Protein AF-V7C0U7-F1 (afdb_monomer_lite)

Structure (mmCIF, N/CA/C/O backbone):
data_AF-V7C0U7-F1
#
_entry.id   AF-V7C0U7-F1
#
loop_
_atom_site.group_PDB
_atom_site.id
_atom_site.type_symbol
_atom_site.label_atom_id
_atom_site.label_alt_id
_atom_site.label_comp_id
_atom_site.label_asym_id
_atom_site.label_entity_id
_atom_site.label_seq_id
_atom_site.pdbx_PDB_ins_code
_atom_site.Cartn_x
_atom_site.Cartn_y
_atom_site.Cartn_z
_atom_site.occupancy
_atom_site.B_iso_or_equiv
_atom_site.auth_seq_id
_atom_site.auth_comp_id
_atom_site.auth_asym_id
_atom_site.auth_atom_id
_atom_site.pdbx_PDB_model_num
ATOM 1 N N . LEU A 1 1 ? -16.381 -4.788 16.187 1.00 82.56 1 LEU A N 1
ATOM 2 C CA . LEU A 1 1 ? -15.088 -4.096 15.973 1.00 82.56 1 LEU A CA 1
ATOM 3 C C . LEU A 1 1 ? -14.018 -5.020 15.397 1.00 82.56 1 LEU A C 1
ATOM 5 O O . LEU A 1 1 ? -13.468 -4.674 14.367 1.00 82.56 1 LEU A O 1
ATOM 9 N N . PHE A 1 2 ? -13.792 -6.204 15.983 1.00 90.50 2 PHE A N 1
ATOM 10 C CA . PHE A 1 2 ? -12.786 -7.174 15.517 1.00 90.50 2 PHE A CA 1
ATOM 11 C C . PHE A 1 2 ? -12.774 -7.402 13.994 1.00 90.50 2 PHE A C 1
ATOM 13 O O . PHE A 1 2 ? -11.751 -7.190 13.354 1.00 90.50 2 PHE A O 1
ATOM 20 N N . PHE A 1 3 ? -13.922 -7.743 13.397 1.00 93.62 3 PHE A N 1
ATOM 21 C CA . PHE A 1 3 ? -14.014 -7.962 11.949 1.00 93.62 3 PHE A CA 1
ATOM 22 C C . PHE A 1 3 ? -13.660 -6.717 11.126 1.00 93.62 3 PHE A C 1
ATOM 24 O O . PHE A 1 3 ? -12.985 -6.830 10.113 1.00 93.62 3 PHE A O 1
ATOM 31 N N . VAL A 1 4 ? -14.059 -5.523 11.576 1.00 93.81 4 VAL A N 1
ATOM 32 C CA . VAL A 1 4 ? -13.746 -4.258 10.887 1.00 93.81 4 VAL A CA 1
ATOM 33 C C . 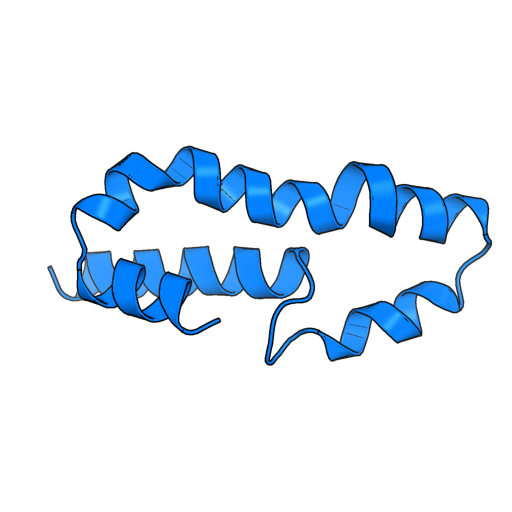VAL A 1 4 ? -12.244 -3.985 10.925 1.00 93.81 4 VAL A C 1
ATOM 35 O O . VAL A 1 4 ? -11.666 -3.654 9.895 1.00 93.81 4 VAL A O 1
ATOM 38 N N . THR A 1 5 ? -11.598 -4.190 12.076 1.00 94.38 5 THR A N 1
ATOM 39 C CA . THR A 1 5 ? -10.139 -4.080 12.203 1.00 94.38 5 THR A CA 1
ATOM 40 C C . THR A 1 5 ? -9.424 -5.090 11.307 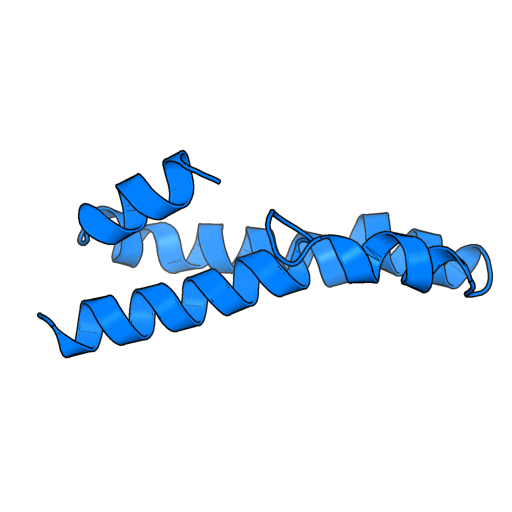1.00 94.38 5 THR A C 1
ATOM 42 O O . THR A 1 5 ? -8.467 -4.727 10.631 1.00 94.38 5 THR A O 1
ATOM 45 N N . LEU A 1 6 ? -9.911 -6.334 11.246 1.00 95.56 6 LEU A N 1
ATOM 46 C CA . LEU A 1 6 ? -9.347 -7.364 10.374 1.00 95.56 6 LEU A CA 1
ATOM 47 C C . LEU A 1 6 ? -9.445 -6.967 8.893 1.00 95.56 6 LEU A C 1
ATOM 49 O O . LEU A 1 6 ? -8.448 -7.027 8.180 1.00 95.56 6 LEU A O 1
ATOM 53 N N . PHE A 1 7 ? -10.611 -6.503 8.434 1.00 96.00 7 PHE A N 1
ATOM 54 C CA . PHE A 1 7 ? -10.775 -6.024 7.058 1.00 96.00 7 PHE A CA 1
ATOM 55 C C . PHE A 1 7 ? -9.908 -4.797 6.761 1.00 96.00 7 PHE A C 1
ATOM 57 O O . PHE A 1 7 ? -9.292 -4.735 5.700 1.00 96.00 7 PHE A O 1
ATOM 64 N N . ALA A 1 8 ? -9.805 -3.848 7.695 1.00 96.00 8 ALA A N 1
ATOM 65 C CA . ALA A 1 8 ? -8.939 -2.681 7.555 1.00 96.00 8 ALA A CA 1
ATOM 66 C C . ALA A 1 8 ? -7.458 -3.074 7.423 1.00 96.00 8 ALA A C 1
ATOM 68 O O . ALA A 1 8 ? -6.747 -2.507 6.595 1.00 96.00 8 ALA A O 1
ATOM 69 N N . LEU A 1 9 ? -7.014 -4.080 8.183 1.00 95.75 9 LEU A N 1
ATOM 70 C CA . LEU A 1 9 ? -5.655 -4.614 8.107 1.00 95.75 9 LEU A CA 1
ATOM 71 C C . LEU A 1 9 ? -5.393 -5.304 6.765 1.00 95.75 9 LEU A C 1
ATOM 73 O O . LEU A 1 9 ? -4.348 -5.081 6.162 1.00 95.75 9 LEU A O 1
ATOM 77 N N . LEU A 1 10 ? -6.346 -6.094 6.263 1.00 95.75 10 LEU A N 1
ATOM 78 C CA . LEU A 1 10 ? -6.237 -6.733 4.947 1.00 95.75 10 LEU A CA 1
ATOM 79 C C . LEU A 1 10 ? -6.192 -5.700 3.809 1.00 95.75 10 LEU A C 1
ATOM 81 O O . LEU A 1 10 ? -5.379 -5.831 2.894 1.00 95.75 10 LEU A O 1
ATOM 85 N N . LEU A 1 11 ? -7.013 -4.647 3.882 1.00 96.00 11 LEU A N 1
ATOM 86 C CA . LEU A 1 11 ? -6.979 -3.538 2.922 1.00 96.00 11 LEU A CA 1
ATOM 87 C C . LEU A 1 11 ? -5.632 -2.808 2.959 1.00 96.00 11 LEU A C 1
ATOM 89 O O . LEU A 1 11 ? -5.050 -2.543 1.907 1.00 96.00 11 LEU A O 1
ATOM 93 N N . PHE A 1 12 ? -5.105 -2.543 4.156 1.00 95.81 12 PHE A N 1
ATOM 94 C CA . PHE A 1 12 ? -3.793 -1.926 4.318 1.00 95.81 12 PHE A CA 1
ATOM 95 C C . PHE A 1 12 ? -2.653 -2.828 3.818 1.00 95.81 12 PHE A C 1
ATOM 97 O O . PHE A 1 12 ? -1.745 -2.345 3.147 1.00 95.81 12 PHE A O 1
ATOM 104 N N . CYS A 1 13 ? -2.729 -4.143 4.042 1.00 96.25 13 CYS A N 1
ATOM 105 C CA . CYS A 1 13 ? -1.780 -5.116 3.492 1.00 96.25 13 CYS A CA 1
ATOM 106 C C . CYS A 1 13 ? -1.731 -5.052 1.952 1.00 96.25 13 CYS A C 1
ATOM 108 O O . CYS A 1 13 ? -0.654 -5.085 1.356 1.00 96.25 13 CYS A O 1
ATOM 110 N N . GLY A 1 14 ? -2.886 -4.863 1.303 1.00 94.88 14 GLY A N 1
ATOM 111 C CA . GLY A 1 14 ? -2.964 -4.609 -0.137 1.00 94.88 14 GLY A CA 1
ATOM 112 C C . GLY A 1 14 ? -2.227 -3.333 -0.566 1.00 94.88 14 GLY A C 1
ATOM 113 O O . GLY A 1 14 ? -1.496 -3.352 -1.561 1.00 94.88 14 GLY A O 1
ATOM 114 N N . SER A 1 15 ? -2.359 -2.244 0.200 1.00 95.81 15 SER A N 1
ATOM 115 C CA . SER A 1 15 ? -1.599 -1.007 -0.033 1.00 95.81 15 SER A CA 1
ATOM 116 C C . SER A 1 15 ? -0.092 -1.206 0.139 1.00 95.81 15 SER A C 1
ATOM 118 O O . SER A 1 15 ? 0.674 -0.742 -0.702 1.00 95.81 15 SER A O 1
ATOM 120 N N . VAL A 1 16 ? 0.335 -1.930 1.180 1.00 96.50 16 VAL A N 1
ATOM 121 C CA . VAL A 1 16 ? 1.748 -2.272 1.440 1.00 96.50 16 VAL A CA 1
ATOM 122 C C . VAL A 1 16 ? 2.344 -3.038 0.261 1.00 96.50 16 VAL A C 1
ATOM 124 O O . VAL A 1 16 ? 3.420 -2.682 -0.218 1.00 96.50 16 VAL A O 1
ATOM 127 N N . ALA A 1 17 ? 1.623 -4.038 -0.256 1.00 94.56 17 ALA A N 1
ATOM 128 C CA . ALA A 1 17 ? 2.058 -4.808 -1.415 1.00 94.56 17 ALA A CA 1
ATOM 129 C C . ALA A 1 17 ? 2.193 -3.930 -2.669 1.00 94.56 17 ALA A C 1
ATOM 131 O O . ALA A 1 17 ? 3.233 -3.955 -3.319 1.00 94.56 17 ALA A O 1
ATOM 132 N N . LYS A 1 18 ? 1.177 -3.121 -3.005 1.00 94.50 18 LYS A N 1
ATOM 133 C CA . LYS A 1 18 ? 1.190 -2.284 -4.222 1.00 94.50 18 LYS A CA 1
ATOM 134 C C . LYS A 1 18 ? 2.217 -1.154 -4.181 1.00 94.50 18 LYS A C 1
ATOM 136 O O . LYS A 1 18 ? 2.798 -0.844 -5.216 1.00 94.50 18 LYS A O 1
ATOM 141 N N . SER A 1 19 ? 2.475 -0.595 -3.003 1.00 94.31 19 SER A N 1
ATOM 142 C CA . SER A 1 19 ? 3.476 0.457 -2.792 1.00 94.31 19 SER A CA 1
ATOM 143 C C . SER A 1 19 ? 4.878 -0.070 -2.472 1.00 94.31 19 SER A C 1
ATOM 145 O O . SER A 1 19 ? 5.742 0.733 -2.121 1.00 94.31 19 SER A O 1
ATOM 147 N N . ALA A 1 20 ? 5.100 -1.390 -2.546 1.00 93.81 20 ALA A N 1
ATOM 148 C CA . ALA A 1 20 ? 6.373 -2.037 -2.225 1.00 93.81 20 ALA A CA 1
ATOM 149 C C . ALA A 1 20 ? 6.965 -1.587 -0.875 1.00 93.81 20 ALA A C 1
ATOM 151 O O . ALA A 1 20 ? 8.143 -1.251 -0.774 1.00 93.81 20 ALA A O 1
ATOM 152 N N . GLN A 1 21 ? 6.131 -1.545 0.163 1.00 94.69 21 GLN A N 1
ATOM 153 C CA . GLN A 1 21 ? 6.564 -1.220 1.523 1.00 94.69 21 GLN A CA 1
ATOM 154 C C . GLN A 1 21 ? 7.052 -2.481 2.250 1.00 94.69 21 GLN A C 1
ATOM 156 O O . GLN A 1 21 ? 6.760 -3.607 1.836 1.00 94.69 21 GLN A O 1
ATOM 161 N N . PHE A 1 22 ? 7.794 -2.319 3.346 1.00 93.38 22 PHE A N 1
ATOM 162 C CA . PHE A 1 22 ? 8.227 -3.455 4.161 1.00 93.38 22 PHE A CA 1
ATOM 163 C C . PHE A 1 22 ? 7.012 -4.245 4.698 1.00 93.38 22 PHE A C 1
ATOM 165 O O . PHE A 1 22 ? 6.030 -3.637 5.120 1.00 93.38 22 PHE A O 1
ATOM 172 N N . PRO A 1 23 ? 7.035 -5.592 4.713 1.00 92.31 23 PRO A N 1
ATOM 173 C CA . PRO A 1 23 ? 8.084 -6.492 4.220 1.00 92.31 23 PRO A CA 1
ATOM 174 C C . PRO A 1 23 ? 7.948 -6.857 2.730 1.00 92.31 23 PRO A C 1
ATOM 176 O O . PRO A 1 23 ? 8.855 -7.459 2.166 1.00 92.31 23 PRO A O 1
ATOM 179 N N . LEU A 1 24 ? 6.857 -6.475 2.066 1.00 94.31 24 LEU A N 1
ATOM 180 C CA . LEU A 1 24 ? 6.521 -6.861 0.689 1.00 94.31 24 LEU A CA 1
ATOM 181 C C . LEU A 1 24 ? 7.199 -5.985 -0.383 1.00 94.31 24 LEU A C 1
ATOM 183 O O . LEU A 1 24 ? 6.643 -5.788 -1.456 1.00 94.31 24 LEU A O 1
ATOM 187 N N . HIS A 1 25 ? 8.391 -5.454 -0.116 1.00 94.06 25 HIS A N 1
ATOM 188 C CA . HIS A 1 25 ? 9.125 -4.571 -1.032 1.00 94.06 25 HIS A CA 1
ATOM 189 C C . HIS A 1 25 ? 9.942 -5.329 -2.093 1.00 94.06 25 HIS A C 1
ATOM 191 O O . HIS A 1 25 ? 10.364 -4.750 -3.089 1.00 94.06 25 HIS A O 1
ATOM 197 N N . VAL A 1 26 ? 10.158 -6.632 -1.883 1.00 93.88 26 VAL A N 1
ATOM 198 C CA . VAL A 1 26 ? 11.123 -7.460 -2.631 1.00 93.88 26 VAL A CA 1
ATOM 199 C C . VAL A 1 26 ? 10.741 -7.678 -4.096 1.00 93.88 26 VAL A C 1
ATOM 201 O O . VAL A 1 26 ? 11.614 -7.926 -4.910 1.00 93.88 26 VAL A O 1
ATOM 204 N N . TRP A 1 27 ? 9.466 -7.535 -4.465 1.00 90.81 27 TRP A N 1
ATOM 205 C CA . TRP A 1 27 ? 9.055 -7.656 -5.870 1.00 90.81 27 TRP A CA 1
ATOM 206 C C . TRP A 1 27 ? 9.457 -6.436 -6.717 1.00 90.81 27 TRP A C 1
ATOM 208 O O . TRP A 1 27 ? 9.440 -6.502 -7.945 1.00 90.81 27 TRP A O 1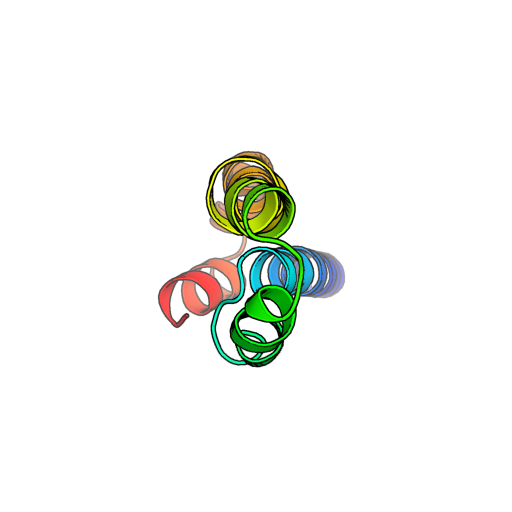
ATOM 218 N N . LEU A 1 28 ? 9.769 -5.298 -6.082 1.00 89.38 28 LEU A N 1
ATOM 219 C CA . LEU A 1 28 ? 10.007 -4.037 -6.782 1.00 89.38 28 LEU A CA 1
ATOM 220 C C . LEU A 1 28 ? 11.312 -4.041 -7.601 1.00 89.38 28 LEU A C 1
ATOM 222 O O . LEU A 1 28 ? 11.269 -3.557 -8.732 1.00 89.38 28 LEU A O 1
ATOM 226 N N . PRO A 1 29 ? 12.445 -4.581 -7.101 1.00 89.19 29 PRO A N 1
ATOM 227 C CA . PRO A 1 29 ? 13.639 -4.796 -7.916 1.00 89.19 29 PRO A CA 1
ATOM 228 C C . PRO A 1 29 ? 13.401 -5.716 -9.118 1.00 89.19 29 PRO A C 1
ATOM 230 O O . PRO A 1 29 ? 13.847 -5.385 -10.212 1.00 89.19 29 PRO A O 1
ATOM 233 N N . ASP A 1 30 ? 12.644 -6.805 -8.959 1.00 87.69 30 ASP A N 1
ATOM 234 C CA . ASP A 1 30 ? 12.355 -7.742 -10.060 1.00 87.69 30 ASP A CA 1
ATOM 235 C C . ASP A 1 30 ? 11.552 -7.065 -11.187 1.00 87.69 30 ASP A C 1
ATOM 237 O O . ASP A 1 30 ? 11.730 -7.353 -12.370 1.00 87.69 30 ASP A O 1
ATOM 241 N N . ALA A 1 31 ? 10.710 -6.079 -10.856 1.00 82.62 31 ALA A N 1
ATOM 242 C CA . ALA A 1 31 ? 9.986 -5.284 -11.852 1.00 82.62 31 ALA A CA 1
ATOM 243 C C . ALA A 1 31 ? 10.909 -4.425 -12.746 1.00 82.62 31 ALA A C 1
ATOM 245 O O . ALA A 1 31 ? 10.467 -3.933 -13.791 1.00 82.62 31 ALA A O 1
ATOM 246 N N . MET A 1 32 ? 12.183 -4.257 -12.371 1.00 86.00 32 MET A N 1
ATOM 247 C CA . MET A 1 32 ? 13.193 -3.563 -13.176 1.00 86.00 32 MET A CA 1
ATOM 248 C C . MET A 1 32 ? 13.797 -4.443 -14.278 1.00 86.00 32 MET A C 1
ATOM 250 O O . MET A 1 32 ? 14.484 -3.909 -15.147 1.00 86.00 32 MET A O 1
ATOM 254 N N . GLU A 1 33 ? 13.513 -5.750 -14.299 1.00 89.69 33 GLU A N 1
ATOM 255 C CA . GLU A 1 33 ? 13.881 -6.633 -15.418 1.00 89.69 33 GLU A CA 1
ATOM 256 C C . GLU A 1 33 ? 13.057 -6.352 -16.688 1.00 89.69 33 GLU A C 1
ATOM 258 O O . GLU A 1 33 ? 13.439 -6.737 -17.795 1.00 89.69 33 GLU A O 1
ATOM 263 N N . GLY A 1 34 ? 11.921 -5.661 -16.549 1.00 85.12 34 GLY A N 1
ATOM 264 C CA . GLY A 1 34 ? 11.113 -5.208 -17.676 1.00 85.12 34 GLY A CA 1
ATOM 265 C C . GLY A 1 34 ? 11.791 -4.100 -18.499 1.00 85.12 34 GLY A C 1
ATOM 266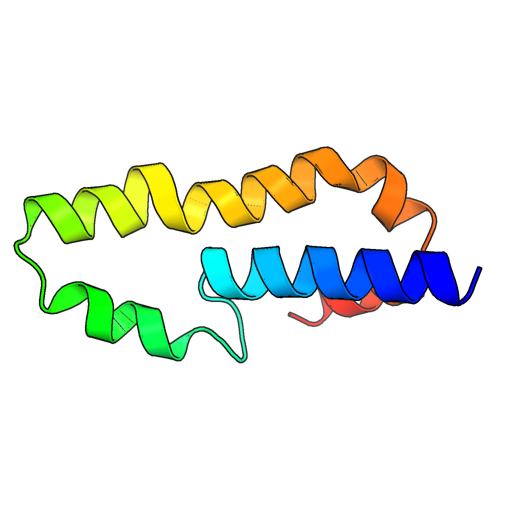 O O . GLY A 1 34 ? 12.726 -3.440 -18.043 1.00 85.12 34 GLY A O 1
ATOM 267 N N . PRO A 1 35 ? 11.306 -3.824 -19.723 1.00 90.44 35 PRO A N 1
ATOM 268 C CA . PRO A 1 35 ? 11.847 -2.744 -20.541 1.00 90.44 35 PRO A CA 1
ATOM 269 C C . PRO A 1 35 ? 11.654 -1.385 -19.848 1.00 90.44 35 PRO A C 1
ATOM 271 O O . PRO A 1 35 ? 10.624 -1.126 -19.221 1.00 90.44 35 PRO A O 1
ATOM 274 N N . THR A 1 36 ? 12.627 -0.489 -20.017 1.00 90.69 36 THR A N 1
ATOM 275 C CA . THR A 1 36 ? 12.698 0.831 -19.362 1.00 90.69 36 THR A CA 1
ATOM 276 C C . THR A 1 36 ? 11.414 1.680 -19.381 1.00 90.69 36 THR A C 1
ATOM 278 O O . THR A 1 36 ? 11.125 2.295 -18.354 1.00 90.69 36 THR A O 1
ATOM 281 N N . PRO A 1 37 ? 10.586 1.736 -20.449 1.00 87.94 37 PRO A N 1
ATOM 282 C CA . PRO A 1 37 ? 9.327 2.484 -20.386 1.00 87.94 37 PRO A CA 1
ATOM 283 C C . PRO A 1 37 ? 8.285 1.853 -19.448 1.00 87.94 37 PRO A C 1
ATOM 285 O O . PRO A 1 37 ? 7.455 2.567 -18.888 1.00 87.94 37 PRO A O 1
ATOM 288 N N . ILE A 1 38 ? 8.316 0.531 -19.257 1.00 85.25 38 ILE A N 1
ATOM 289 C CA . ILE A 1 38 ? 7.354 -0.187 -18.410 1.00 85.25 38 ILE A CA 1
ATOM 290 C C . ILE A 1 38 ? 7.717 -0.013 -16.939 1.00 85.25 38 ILE A C 1
ATOM 292 O O . ILE A 1 38 ? 6.849 0.343 -16.140 1.00 85.25 38 ILE A O 1
ATOM 296 N N . SER A 1 39 ? 8.990 -0.191 -16.583 1.00 85.44 39 SER A N 1
ATOM 297 C CA . SER A 1 39 ? 9.446 0.051 -15.213 1.00 85.44 39 SER A CA 1
ATOM 298 C C . SER A 1 39 ? 9.211 1.513 -14.814 1.00 85.44 39 SER A C 1
ATOM 300 O O . SER A 1 39 ? 8.625 1.770 -13.762 1.00 85.44 39 SER A O 1
ATOM 302 N N . ALA A 1 40 ? 9.515 2.478 -15.693 1.00 84.06 40 ALA A N 1
ATOM 303 C CA . ALA A 1 40 ? 9.217 3.894 -15.455 1.00 84.06 40 ALA A CA 1
ATOM 304 C C . ALA A 1 40 ? 7.727 4.149 -15.148 1.00 84.06 40 ALA A C 1
ATOM 306 O O . ALA A 1 40 ? 7.403 4.860 -14.195 1.00 84.06 40 ALA A O 1
ATOM 307 N N . LEU A 1 41 ? 6.807 3.537 -15.899 1.00 86.56 41 LEU A N 1
ATOM 308 C CA . LEU A 1 41 ? 5.365 3.693 -15.685 1.00 86.56 41 LEU A CA 1
ATOM 309 C C . LEU A 1 41 ? 4.874 3.047 -14.374 1.00 86.56 41 LEU A C 1
ATOM 311 O O . LEU A 1 41 ? 3.999 3.604 -13.698 1.00 86.56 41 LEU A O 1
ATOM 315 N N . ILE A 1 42 ? 5.431 1.895 -13.994 1.00 85.94 42 ILE A N 1
ATOM 316 C CA . ILE A 1 42 ? 5.089 1.179 -12.753 1.00 85.94 42 ILE A CA 1
ATOM 317 C C . ILE A 1 42 ? 5.566 1.957 -11.521 1.00 85.94 42 ILE A C 1
ATOM 319 O O . ILE A 1 42 ? 4.783 2.138 -10.582 1.00 85.94 42 ILE A O 1
ATOM 323 N N . HIS A 1 43 ? 6.809 2.448 -11.538 1.00 83.06 43 HIS A N 1
ATOM 324 C CA . HIS A 1 43 ? 7.409 3.154 -10.403 1.00 83.06 43 HIS A CA 1
ATOM 325 C C . HIS A 1 43 ? 6.894 4.588 -10.249 1.00 83.06 43 HIS A C 1
ATOM 327 O O . HIS A 1 43 ? 6.718 5.041 -9.120 1.00 83.06 43 HIS A O 1
ATOM 333 N N . ALA A 1 44 ? 6.640 5.303 -11.350 1.00 79.00 44 ALA A N 1
ATOM 334 C CA . ALA A 1 44 ? 6.295 6.722 -11.278 1.00 79.00 44 ALA A CA 1
ATOM 335 C C . ALA A 1 44 ? 4.785 6.993 -11.247 1.00 79.00 44 ALA A C 1
ATOM 337 O O . ALA A 1 44 ? 4.341 7.877 -10.519 1.00 79.00 44 ALA A O 1
ATOM 338 N N . ALA A 1 45 ? 3.991 6.276 -12.049 1.00 81.19 45 ALA A N 1
ATOM 339 C CA . ALA A 1 45 ? 2.647 6.746 -12.397 1.00 81.19 45 ALA A CA 1
ATOM 340 C C . ALA A 1 45 ? 1.501 5.843 -11.927 1.00 81.19 45 ALA A C 1
ATOM 342 O O . ALA A 1 45 ? 0.390 6.333 -11.737 1.00 81.19 45 ALA A O 1
ATOM 343 N N . THR A 1 46 ? 1.725 4.535 -11.767 1.00 86.94 46 THR A N 1
ATOM 344 C CA . THR A 1 46 ? 0.606 3.580 -11.666 1.00 86.94 46 THR A CA 1
ATOM 345 C C . THR A 1 46 ? 0.636 2.728 -10.405 1.00 86.94 46 THR A C 1
ATOM 347 O O . THR A 1 46 ? -0.136 2.971 -9.478 1.00 86.94 46 THR A O 1
ATOM 350 N N . MET A 1 47 ? 1.493 1.708 -10.367 1.00 85.94 47 MET A N 1
ATOM 351 C CA . MET A 1 47 ? 1.366 0.613 -9.408 1.00 85.94 47 MET A CA 1
ATOM 352 C C . MET A 1 47 ? 1.654 1.066 -7.975 1.00 85.94 47 MET A C 1
ATOM 354 O O . MET A 1 47 ? 0.853 0.783 -7.085 1.00 85.94 47 MET A O 1
ATOM 358 N N . VAL A 1 48 ? 2.731 1.834 -7.781 1.00 90.00 48 VAL A N 1
ATOM 359 C CA . VAL A 1 48 ? 3.115 2.369 -6.464 1.00 90.00 48 VAL A CA 1
ATOM 360 C C . VAL A 1 48 ? 2.131 3.447 -5.997 1.00 90.00 48 VAL A C 1
ATOM 362 O O . VAL A 1 48 ? 1.675 3.433 -4.853 1.00 90.00 48 VAL A O 1
ATOM 365 N N . ALA A 1 49 ? 1.720 4.347 -6.896 1.00 90.94 49 ALA A N 1
ATOM 366 C CA . ALA A 1 49 ? 0.772 5.415 -6.577 1.00 90.94 49 ALA A CA 1
ATOM 367 C C . ALA A 1 49 ? -0.604 4.873 -6.146 1.00 90.94 49 ALA A C 1
ATOM 369 O O . ALA A 1 49 ? -1.237 5.432 -5.248 1.00 90.94 49 ALA A O 1
ATOM 370 N N . ALA A 1 50 ? -1.052 3.758 -6.731 1.00 93.50 50 ALA A N 1
ATOM 371 C CA . ALA A 1 50 ? -2.327 3.131 -6.391 1.00 93.50 50 ALA A CA 1
ATOM 372 C C . ALA A 1 50 ? -2.406 2.677 -4.921 1.00 93.50 50 ALA A C 1
ATOM 374 O O . ALA A 1 50 ? -3.463 2.812 -4.300 1.00 93.50 50 ALA A O 1
ATOM 375 N N . GLY A 1 51 ? -1.309 2.177 -4.341 1.00 92.81 51 GLY A N 1
ATOM 376 C CA . GLY A 1 51 ? -1.294 1.759 -2.937 1.00 92.81 51 GLY A CA 1
ATOM 377 C C . GLY A 1 51 ? -1.441 2.942 -1.974 1.00 92.81 51 GLY A C 1
ATOM 378 O O . GLY A 1 51 ? -2.261 2.891 -1.054 1.00 92.81 51 GLY A O 1
ATOM 379 N N . ILE A 1 52 ? -0.740 4.054 -2.232 1.00 93.38 52 ILE A N 1
ATOM 380 C CA . ILE A 1 52 ? -0.866 5.288 -1.433 1.00 93.38 52 ILE A CA 1
ATOM 381 C C . ILE A 1 52 ? -2.241 5.940 -1.623 1.00 93.38 52 ILE A C 1
ATOM 383 O O . ILE A 1 52 ? -2.852 6.389 -0.652 1.00 93.38 52 ILE A O 1
ATOM 387 N N . PHE A 1 53 ? -2.776 5.932 -2.847 1.00 95.69 53 PHE A N 1
ATOM 388 C CA . PHE A 1 53 ? -4.130 6.409 -3.126 1.00 95.69 53 PHE A CA 1
ATOM 389 C C . PHE A 1 53 ? -5.179 5.661 -2.293 1.00 95.69 53 PHE A C 1
ATOM 391 O O . PHE A 1 53 ? -6.056 6.294 -1.701 1.00 95.69 53 PHE A O 1
ATOM 398 N N . LEU A 1 54 ? -5.071 4.332 -2.190 1.00 95.12 54 LEU A N 1
ATOM 399 C CA . LEU A 1 54 ? -5.980 3.531 -1.370 1.00 95.12 54 LEU A CA 1
ATOM 400 C C . LEU A 1 54 ? -5.908 3.930 0.114 1.00 95.12 54 LEU A C 1
ATOM 402 O O . LEU A 1 54 ? -6.955 4.079 0.747 1.00 95.12 54 LEU A O 1
ATOM 406 N N . VAL A 1 55 ? -4.705 4.175 0.653 1.00 95.69 55 VAL A N 1
ATOM 407 C CA . VAL A 1 55 ? -4.538 4.643 2.043 1.00 95.69 55 VAL A CA 1
ATOM 408 C C . VAL A 1 55 ? -5.189 6.007 2.249 1.00 95.69 55 VAL A C 1
ATOM 410 O O . VAL A 1 55 ? -5.969 6.176 3.185 1.00 95.69 55 VAL A O 1
ATOM 413 N N . ALA A 1 56 ? -4.936 6.961 1.353 1.00 96.38 56 ALA A N 1
ATOM 414 C CA . ALA A 1 56 ? -5.513 8.300 1.442 1.00 96.38 56 ALA A CA 1
ATOM 415 C C . ALA A 1 56 ? -7.051 8.272 1.397 1.00 96.38 56 ALA A C 1
ATOM 417 O O . ALA A 1 56 ? -7.714 8.981 2.155 1.00 96.38 56 ALA A O 1
ATOM 418 N N . ARG A 1 57 ? -7.638 7.419 0.547 1.00 97.19 57 ARG A N 1
ATOM 419 C CA . ARG A 1 57 ? -9.098 7.272 0.424 1.00 97.19 57 ARG A CA 1
ATOM 420 C C . ARG A 1 57 ? -9.739 6.618 1.646 1.00 97.19 57 ARG A C 1
ATOM 422 O O . ARG A 1 57 ? -10.875 6.952 1.973 1.00 97.19 57 ARG A O 1
ATOM 429 N N . LEU A 1 58 ? -9.030 5.706 2.307 1.00 96.81 58 LEU A N 1
ATOM 430 C CA . LEU A 1 58 ? -9.510 4.994 3.494 1.00 96.81 58 LEU A CA 1
ATOM 431 C C . LEU A 1 58 ? -9.073 5.640 4.814 1.00 96.81 58 LEU A C 1
ATOM 433 O O . LEU A 1 58 ? -9.435 5.144 5.879 1.00 96.81 58 LEU A O 1
ATOM 437 N N . LEU A 1 59 ? -8.373 6.775 4.771 1.00 95.75 59 LEU A N 1
ATOM 438 C CA . LEU A 1 59 ? -7.930 7.501 5.960 1.00 95.75 59 LEU A CA 1
ATOM 439 C C . LEU A 1 59 ? -9.066 7.779 6.971 1.00 95.75 59 LEU A C 1
ATOM 441 O O . LEU A 1 59 ? -8.847 7.529 8.157 1.00 95.75 59 LEU A O 1
ATOM 445 N N . PRO A 1 60 ? -10.294 8.182 6.565 1.00 96.06 60 PRO A N 1
ATOM 446 C CA . PRO A 1 60 ? -11.399 8.360 7.512 1.00 96.06 60 PRO A CA 1
ATOM 447 C C . PRO A 1 60 ? -11.768 7.082 8.279 1.00 96.06 60 PRO A C 1
ATOM 449 O O . PRO A 1 60 ? -12.202 7.160 9.423 1.00 96.06 60 PRO A O 1
ATOM 452 N N . LEU A 1 61 ? -11.584 5.907 7.670 1.00 94.19 61 LEU A N 1
ATOM 453 C CA . LEU A 1 61 ? -11.799 4.614 8.320 1.00 94.19 61 LEU A CA 1
ATOM 454 C C . 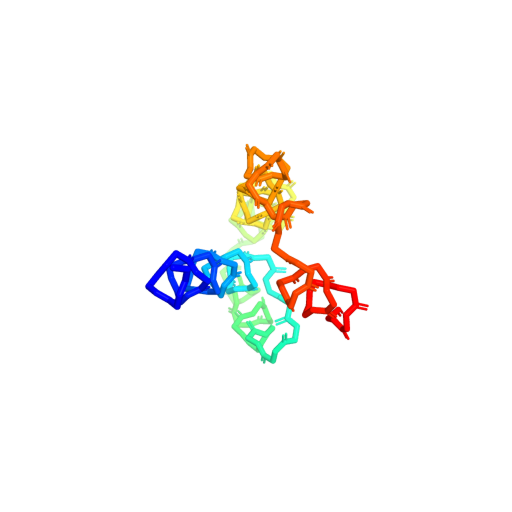LEU A 1 61 ? -10.627 4.266 9.244 1.00 94.19 61 LEU A C 1
ATOM 456 O O . LEU A 1 61 ? -10.850 3.807 10.363 1.00 94.19 61 LEU A O 1
ATOM 460 N N . PHE A 1 62 ? -9.388 4.492 8.804 1.00 95.31 62 PHE A N 1
ATOM 461 C CA . PHE A 1 62 ? -8.198 4.149 9.586 1.00 95.31 62 PHE A CA 1
ATOM 462 C C . PHE A 1 62 ? -8.053 4.991 10.852 1.00 95.31 62 PHE A C 1
ATOM 464 O O . PHE A 1 62 ? -7.720 4.436 11.895 1.00 95.31 62 PHE A O 1
ATOM 471 N N . VAL A 1 63 ? -8.392 6.283 10.814 1.00 96.06 63 VAL A N 1
ATOM 472 C CA . VAL A 1 63 ? -8.341 7.168 11.996 1.00 96.06 63 VAL A CA 1
ATOM 473 C C . VAL A 1 63 ? -9.259 6.679 13.125 1.00 96.06 63 VAL A C 1
ATOM 475 O O . VAL A 1 63 ? -8.955 6.879 14.299 1.00 96.06 63 VAL A O 1
ATOM 478 N N . LEU A 1 64 ? -10.344 5.972 12.796 1.00 95.75 64 LEU A N 1
ATOM 479 C CA . LEU A 1 64 ? -11.252 5.373 13.781 1.00 95.75 64 LEU A CA 1
ATOM 480 C C . LEU A 1 64 ? -10.706 4.073 14.402 1.00 95.75 64 LEU A C 1
ATOM 482 O O . LEU A 1 64 ? -11.310 3.536 15.332 1.00 95.75 64 LEU A O 1
ATOM 486 N N . LEU A 1 65 ? -9.582 3.549 13.901 1.00 96.19 65 LEU A N 1
ATOM 487 C CA . LEU A 1 65 ? -8.981 2.276 14.300 1.00 96.19 65 LEU A CA 1
ATOM 488 C C . LEU A 1 65 ? -7.525 2.491 14.763 1.00 96.19 65 LEU A C 1
ATOM 490 O O . LEU A 1 65 ? -6.593 2.284 13.982 1.00 96.19 65 LEU A O 1
ATOM 494 N N . PRO A 1 66 ? -7.289 2.827 16.048 1.00 94.25 66 PRO A N 1
ATOM 495 C CA . PRO A 1 66 ? -5.951 3.143 16.563 1.00 94.25 66 PRO A CA 1
ATOM 496 C C . PRO A 1 66 ? -4.898 2.057 16.302 1.00 94.25 66 PRO A C 1
ATOM 498 O O . PRO A 1 66 ? -3.745 2.359 16.016 1.00 94.25 66 PRO A O 1
ATOM 501 N N . GLN A 1 67 ? -5.298 0.781 16.336 1.00 94.31 67 GLN A N 1
ATOM 502 C CA . GLN A 1 67 ? -4.408 -0.343 16.026 1.00 94.31 67 GLN A CA 1
ATOM 503 C C . GLN A 1 67 ? -3.883 -0.291 14.583 1.00 94.31 67 GLN A C 1
ATOM 505 O O . GLN A 1 67 ? -2.713 -0.586 14.347 1.00 94.31 67 GLN A O 1
ATOM 510 N N . ILE A 1 68 ? -4.719 0.121 13.625 1.00 96.12 68 ILE A N 1
ATOM 511 C CA . ILE A 1 68 ? -4.324 0.246 12.218 1.00 96.12 68 ILE A CA 1
ATOM 512 C C . ILE A 1 68 ? -3.430 1.467 12.033 1.00 96.12 68 ILE A C 1
ATOM 514 O O . ILE A 1 68 ? -2.398 1.344 11.391 1.00 96.12 68 ILE A O 1
ATOM 518 N N . MET A 1 69 ? -3.748 2.602 12.662 1.00 96.44 69 MET A N 1
ATOM 519 C CA . MET A 1 69 ? -2.885 3.792 12.629 1.00 96.44 69 MET A CA 1
ATOM 520 C C . MET A 1 69 ? -1.483 3.514 13.174 1.00 96.44 69 MET A C 1
ATOM 522 O O . MET A 1 69 ? -0.503 3.909 12.551 1.00 96.44 69 MET A O 1
ATOM 526 N N . ASN A 1 70 ? -1.377 2.780 14.284 1.00 96.06 70 ASN A N 1
ATOM 527 C CA . ASN A 1 70 ? -0.083 2.360 14.824 1.00 96.06 70 ASN A CA 1
ATOM 528 C C . ASN A 1 70 ? 0.664 1.431 13.859 1.00 96.06 70 ASN A C 1
ATOM 530 O O . ASN A 1 70 ? 1.879 1.523 13.742 1.00 96.06 70 ASN A O 1
ATOM 534 N N . THR A 1 71 ? -0.059 0.557 13.151 1.00 94.38 71 THR A N 1
ATOM 535 C CA . THR A 1 71 ? 0.541 -0.322 12.136 1.00 94.38 71 THR A CA 1
ATOM 536 C C . THR A 1 71 ? 1.034 0.482 10.931 1.00 94.38 71 THR A C 1
ATOM 538 O O . THR A 1 71 ? 2.135 0.236 10.458 1.00 94.38 71 THR A O 1
ATOM 541 N N . ILE A 1 72 ? 0.258 1.468 10.465 1.00 94.56 72 ILE A N 1
ATOM 542 C CA . ILE A 1 72 ? 0.648 2.381 9.380 1.00 94.56 72 ILE A CA 1
ATOM 543 C C . ILE A 1 72 ? 1.888 3.183 9.774 1.00 94.56 72 ILE A C 1
ATOM 545 O O . ILE A 1 72 ? 2.779 3.334 8.957 1.00 94.56 72 ILE A O 1
ATOM 549 N N . ALA A 1 73 ? 1.951 3.683 11.010 1.00 94.50 73 ALA A N 1
ATOM 550 C CA . ALA A 1 73 ? 3.079 4.473 11.501 1.00 94.50 73 ALA A CA 1
ATOM 551 C C . ALA A 1 73 ? 4.356 3.650 11.745 1.00 94.50 73 ALA A C 1
ATOM 553 O O . ALA A 1 73 ? 5.436 4.222 11.851 1.00 94.50 73 ALA A O 1
ATOM 554 N N . PHE A 1 74 ? 4.228 2.330 11.903 1.00 94.12 74 PHE A N 1
ATOM 555 C CA . PHE A 1 74 ? 5.359 1.429 12.114 1.00 94.12 74 PHE A CA 1
AT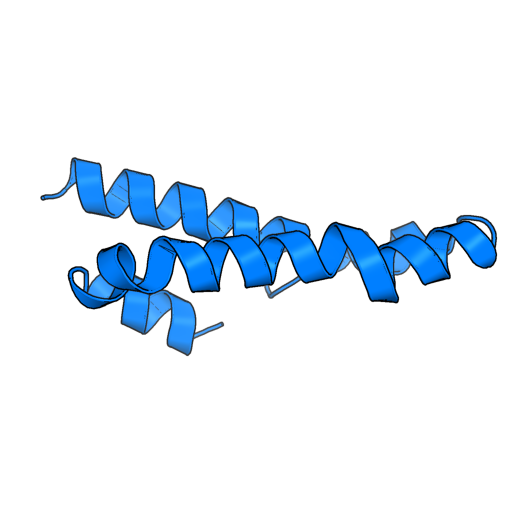OM 556 C C . PHE A 1 74 ? 6.086 1.061 10.812 1.00 94.12 74 PHE A C 1
ATOM 558 O O . PHE A 1 74 ? 7.275 0.749 10.858 1.00 94.12 74 PHE A O 1
ATOM 565 N N . ILE A 1 75 ? 5.367 1.056 9.687 1.00 89.38 75 ILE A N 1
ATOM 566 C CA . ILE A 1 75 ? 5.893 0.739 8.350 1.00 89.38 75 ILE A CA 1
ATOM 567 C C . ILE A 1 75 ? 6.494 1.996 7.726 1.00 89.38 75 ILE A C 1
ATOM 569 O O . ILE A 1 75 ? 7.604 1.870 7.166 1.00 89.38 75 ILE A O 1
#

Organism: Phaseolus vulgaris (NCBI:txid3885)

pLDDT: mean 92.17, std 4.46, range [79.0, 97.19]

Secondary structure (DSSP, 8-state):
-HHHHHHHHHHHHHHHHHTT-TTTTTHHHHGGGS-HHHHHHHHHTSHHHHHHHHHHHHHHHHTT-HHHHHHHHH-

Radius of gyration: 13.92 Å; chains: 1; bounding box: 29×16×37 Å

InterPro domains:
  IPR001750 NADH:quinone oxidoreductase/Mrp antiporter, transmembrane domain [PF00361] (5-74)
  IPR003945 NADH-quinone oxidoreductase, chain 5-like [PTHR42829] (2-75)

Sequence (75 aa):
LFFVTLFALLLFCGSVAKSAQFPLHVWLPDAMEGPTPISALIHAATMVAAGIFLVARLLPLFVLLPQIMNTIAFI

Foldseek 3Di:
DVVLVVVLVVLLVQLCCQLLHPPNVVCLVVQVVDPPVRNCCSNPPPRNVVSVVSCVVCVVVQVVPVVSVVVVVVD